Protein AF-Q86ZQ8-F1 (afdb_monomer_lite)

Sequence (60 aa):
AYILYRRDRHTLVKQSEPHLSNNEVSQVLGKAWNAEPPEVRQRYKEMSEKIKKALLERHP

Organism: Cordyceps tenuipes (NCBI:txid45847)

InterPro domains:
  IPR009071 High mobility group box domain [PF00505] (1-60)
  IPR009071 High mobility group box domain [PS50118] (1-60)
  IPR036910 High mobility group box domain superfamily [G3DSA:1.10.30.10] (1-60)
  IPR036910 High mobility group box domain superfamily [SSF47095] (1-60)

Structure (mmCIF, N/CA/C/O backbone):
data_AF-Q86ZQ8-F1
#
_entry.id   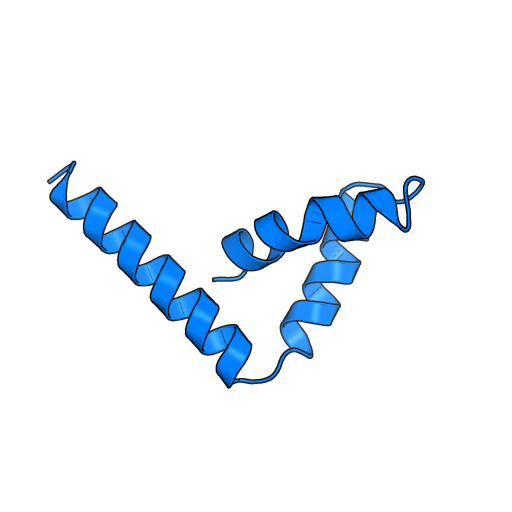AF-Q86ZQ8-F1
#
loop_
_atom_site.group_PDB
_atom_site.id
_atom_site.type_symbol
_atom_site.label_atom_id
_atom_site.label_alt_id
_atom_site.label_comp_id
_atom_site.label_asym_id
_atom_site.label_entity_id
_atom_site.label_seq_id
_atom_site.pdbx_PDB_ins_code
_atom_site.Cartn_x
_atom_site.Cartn_y
_atom_site.Cartn_z
_atom_site.occupancy
_atom_site.B_iso_or_equiv
_atom_site.auth_seq_id
_atom_site.auth_comp_id
_atom_site.auth_asym_id
_atom_site.auth_atom_id
_atom_site.pdbx_PDB_model_num
ATOM 1 N N . ALA A 1 1 ? 3.889 -0.416 -4.533 1.00 90.38 1 ALA A N 1
ATOM 2 C CA . ALA A 1 1 ? 3.386 -1.587 -3.777 1.00 90.38 1 ALA A CA 1
ATOM 3 C C . ALA A 1 1 ? 1.954 -1.379 -3.261 1.00 90.38 1 ALA A C 1
ATOM 5 O O . ALA A 1 1 ? 1.050 -1.986 -3.819 1.00 90.38 1 ALA A O 1
ATOM 6 N N . TYR A 1 2 ? 1.711 -0.482 -2.288 1.00 94.38 2 TYR A N 1
ATOM 7 C CA . TYR A 1 2 ? 0.384 -0.309 -1.657 1.00 94.38 2 TYR A CA 1
ATOM 8 C C . TYR A 1 2 ? -0.767 0.020 -2.626 1.00 94.38 2 TYR A C 1
ATOM 10 O O . TYR A 1 2 ? -1.869 -0.486 -2.463 1.00 94.38 2 TYR A O 1
ATOM 18 N N . ILE A 1 3 ? -0.531 0.812 -3.677 1.00 94.94 3 ILE A N 1
ATOM 19 C CA . ILE A 1 3 ? -1.587 1.157 -4.648 1.00 94.94 3 ILE A CA 1
ATOM 20 C C . ILE A 1 3 ? -2.151 -0.081 -5.363 1.00 94.94 3 ILE A C 1
ATOM 22 O O . ILE A 1 3 ? -3.363 -0.184 -5.534 1.00 94.94 3 ILE A O 1
ATOM 26 N N . LEU A 1 4 ? -1.293 -1.041 -5.727 1.00 95.94 4 LEU A N 1
ATOM 27 C CA . LEU A 1 4 ? -1.724 -2.309 -6.326 1.00 95.94 4 LEU A CA 1
ATOM 28 C C . LEU A 1 4 ? -2.514 -3.145 -5.316 1.00 95.94 4 LEU A C 1
ATOM 30 O O . LEU A 1 4 ? -3.597 -3.623 -5.629 1.00 95.94 4 LEU A O 1
ATOM 34 N N . TYR A 1 5 ? -2.014 -3.236 -4.083 1.00 96.62 5 TYR A N 1
ATOM 35 C CA . TYR A 1 5 ? -2.697 -3.919 -2.985 1.00 96.62 5 TYR A CA 1
ATOM 36 C C . TYR A 1 5 ? -4.102 -3.355 -2.734 1.00 96.62 5 TYR A C 1
ATOM 38 O O . TYR A 1 5 ? -5.074 -4.109 -2.658 1.00 96.62 5 TYR A O 1
ATOM 46 N N . ARG A 1 6 ? -4.215 -2.021 -2.656 1.00 96.12 6 ARG A N 1
ATOM 47 C CA . ARG A 1 6 ? -5.483 -1.311 -2.475 1.00 96.12 6 ARG A CA 1
ATOM 48 C C . ARG A 1 6 ? -6.424 -1.596 -3.634 1.00 96.12 6 ARG A C 1
ATOM 50 O O . ARG A 1 6 ? -7.572 -1.932 -3.387 1.00 96.12 6 ARG A O 1
ATOM 57 N N . ARG A 1 7 ? -5.953 -1.473 -4.878 1.00 94.94 7 ARG A N 1
ATOM 58 C CA . ARG A 1 7 ? -6.766 -1.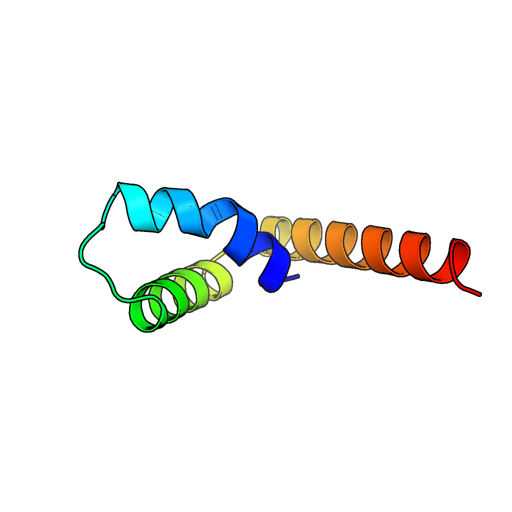730 -6.076 1.00 94.94 7 ARG A CA 1
ATOM 59 C C . ARG A 1 7 ? -7.366 -3.135 -6.051 1.00 94.94 7 ARG A C 1
ATOM 61 O O . ARG A 1 7 ? -8.555 -3.275 -6.296 1.00 94.94 7 ARG A O 1
ATOM 68 N N . ASP A 1 8 ? -6.563 -4.142 -5.723 1.00 95.00 8 ASP A N 1
ATOM 69 C CA . ASP A 1 8 ? -7.005 -5.539 -5.746 1.00 95.00 8 ASP A CA 1
ATOM 70 C C . ASP A 1 8 ? -8.062 -5.847 -4.665 1.00 95.00 8 ASP A C 1
ATOM 72 O O . ASP A 1 8 ? -8.909 -6.711 -4.862 1.00 95.00 8 ASP A O 1
ATOM 76 N N . ARG A 1 9 ? -8.031 -5.145 -3.521 1.00 95.12 9 ARG A N 1
ATOM 77 C CA . ARG A 1 9 ? -8.908 -5.417 -2.362 1.00 95.12 9 ARG A CA 1
ATOM 78 C C . ARG A 1 9 ? -10.038 -4.412 -2.163 1.00 95.12 9 ARG A C 1
ATOM 80 O O . ARG A 1 9 ? -10.956 -4.686 -1.396 1.00 95.12 9 ARG A O 1
ATOM 87 N N . HIS A 1 10 ? -9.990 -3.259 -2.828 1.00 94.88 10 HIS A N 1
ATOM 88 C CA . HIS A 1 10 ? -10.978 -2.190 -2.657 1.00 94.88 10 HIS A CA 1
ATOM 89 C C . HIS A 1 10 ? -12.397 -2.679 -2.934 1.00 94.88 10 HIS A C 1
ATOM 91 O O . HIS A 1 10 ? -13.268 -2.495 -2.087 1.00 94.88 10 HIS A O 1
ATOM 97 N N . THR A 1 11 ? -12.601 -3.374 -4.057 1.00 92.44 11 THR A N 1
ATOM 98 C CA . THR A 1 11 ? -13.908 -3.927 -4.430 1.00 92.44 11 THR A CA 1
ATOM 99 C C . THR A 1 11 ? -14.443 -4.873 -3.363 1.00 92.44 11 THR A C 1
ATOM 101 O O . THR A 1 11 ? -15.606 -4.762 -2.998 1.00 92.44 11 THR A O 1
ATOM 104 N N . LEU A 1 12 ? -13.593 -5.745 -2.810 1.00 93.62 12 LEU A N 1
ATOM 105 C CA . LEU A 1 12 ? -13.994 -6.690 -1.769 1.00 93.62 12 LEU A CA 1
ATOM 106 C C . LEU A 1 12 ? -14.464 -5.963 -0.504 1.00 93.62 12 LEU A C 1
ATOM 108 O O . LEU A 1 12 ? -15.549 -6.237 -0.005 1.00 93.62 12 LEU A O 1
ATOM 112 N N . VAL A 1 13 ? -13.688 -4.986 -0.022 1.00 94.06 13 VAL A N 1
ATOM 113 C CA . VAL A 1 13 ? -14.071 -4.198 1.162 1.00 94.06 13 VAL A CA 1
ATOM 114 C C . VAL A 1 13 ? -15.360 -3.423 0.904 1.00 94.06 13 VAL A C 1
ATOM 116 O O . VAL A 1 13 ? -16.228 -3.381 1.764 1.00 94.06 13 VAL A O 1
ATOM 119 N N . LYS A 1 14 ? -15.520 -2.841 -0.287 1.00 91.38 14 LYS A N 1
ATOM 120 C CA . LYS A 1 14 ? -16.717 -2.071 -0.639 1.00 91.38 14 LYS A CA 1
ATOM 121 C C . LYS A 1 14 ? -17.955 -2.950 -0.845 1.00 91.38 14 LYS A C 1
ATOM 123 O O . LYS A 1 14 ? -19.063 -2.462 -0.669 1.00 91.38 14 LYS A O 1
ATOM 128 N N . GLN A 1 15 ? -17.783 -4.216 -1.216 1.00 93.44 15 GLN A N 1
ATOM 129 C CA . GLN A 1 15 ? -18.874 -5.188 -1.303 1.00 93.44 15 GLN A CA 1
ATOM 130 C C . GLN A 1 15 ? -19.309 -5.678 0.079 1.00 93.44 15 GLN A C 1
ATOM 132 O O . GLN A 1 15 ? -20.508 -5.753 0.331 1.00 93.44 15 GLN A O 1
ATOM 137 N N . SER A 1 16 ? -18.358 -5.973 0.969 1.00 93.94 16 SER A N 1
ATOM 138 C CA . SER A 1 16 ? -18.663 -6.390 2.343 1.00 93.94 16 SER A CA 1
ATOM 139 C C . SER A 1 16 ? -19.212 -5.243 3.188 1.00 93.94 16 SER A C 1
ATOM 141 O O . SER A 1 16 ? -20.117 -5.451 3.985 1.00 93.94 16 SER A O 1
ATOM 143 N N . GLU A 1 17 ? -18.704 -4.027 2.977 1.00 92.19 17 GLU A N 1
ATOM 144 C CA . GLU A 1 17 ? -19.070 -2.833 3.739 1.00 92.19 17 GLU A CA 1
ATOM 145 C C . GLU A 1 17 ? -19.464 -1.670 2.799 1.00 92.19 17 GLU A C 1
ATOM 147 O O . GLU A 1 17 ? -18.733 -0.678 2.657 1.00 92.19 17 GLU A O 1
ATOM 152 N N . PRO A 1 18 ? -20.633 -1.747 2.124 1.00 92.94 18 PRO A N 1
ATOM 153 C CA . PRO A 1 18 ? -21.033 -0.764 1.113 1.00 92.94 18 PRO A CA 1
ATOM 154 C C . PRO A 1 18 ? -21.214 0.651 1.651 1.00 92.94 18 PRO A C 1
ATOM 156 O O . PRO A 1 18 ? -21.108 1.616 0.891 1.00 92.94 18 PRO A O 1
ATOM 159 N N . HIS A 1 19 ? -21.452 0.792 2.952 1.00 95.81 19 HIS A N 1
ATOM 160 C CA . HIS A 1 19 ? -21.669 2.074 3.608 1.00 95.81 19 HIS A CA 1
ATOM 161 C C . HIS A 1 19 ? -20.371 2.859 3.853 1.00 95.81 19 HIS A C 1
ATOM 163 O O . HIS A 1 19 ? -20.432 4.078 3.992 1.00 95.81 19 HIS A O 1
ATOM 169 N N . LEU A 1 20 ? -19.199 2.206 3.843 1.00 94.62 20 LEU A N 1
ATOM 170 C CA . LEU A 1 20 ? -17.930 2.891 4.095 1.00 94.62 20 LEU A CA 1
ATOM 171 C C . LEU A 1 20 ? -17.608 3.89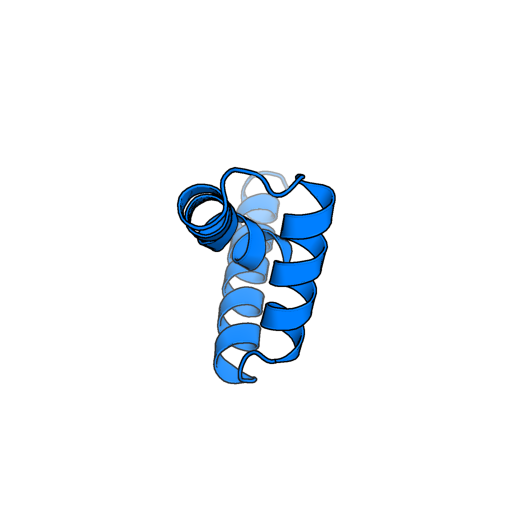3 2.990 1.00 94.62 20 LEU A C 1
ATOM 173 O O . LEU A 1 20 ? -17.601 3.572 1.797 1.00 94.62 20 LEU A O 1
ATOM 177 N N . SER A 1 21 ? -17.260 5.111 3.376 1.00 96.00 21 SER A N 1
ATOM 178 C CA . SER A 1 21 ? -16.700 6.105 2.473 1.00 96.00 21 SER A CA 1
ATOM 179 C C . SER A 1 21 ? -15.356 5.642 1.906 1.00 96.00 21 SER A C 1
ATOM 181 O O . SER A 1 21 ? -14.657 4.778 2.440 1.00 96.00 21 SER A O 1
ATOM 183 N N . ASN A 1 22 ? -14.932 6.266 0.810 1.00 92.88 22 ASN A N 1
ATOM 184 C CA . ASN A 1 22 ? -13.656 5.925 0.185 1.00 92.88 22 ASN A CA 1
ATOM 185 C C . ASN A 1 22 ? -12.451 6.239 1.101 1.00 92.88 22 ASN A C 1
ATOM 187 O O . ASN A 1 22 ? -11.400 5.599 0.993 1.00 92.88 22 ASN A O 1
ATOM 191 N N . ASN A 1 23 ? -12.603 7.206 2.013 1.00 95.69 23 ASN A N 1
ATOM 192 C CA . ASN A 1 23 ? -11.603 7.514 3.033 1.00 95.69 23 ASN A CA 1
ATOM 193 C C . ASN A 1 23 ? -11.514 6.376 4.060 1.00 95.69 23 ASN A C 1
ATOM 195 O O . ASN A 1 23 ? -10.428 5.859 4.308 1.00 95.69 23 ASN A O 1
ATOM 199 N N . GLU A 1 24 ? -12.650 5.904 4.570 1.00 97.00 24 GLU A N 1
ATOM 200 C CA . GLU A 1 24 ? -12.691 4.789 5.524 1.00 97.00 24 GLU A CA 1
ATOM 201 C C . GLU A 1 24 ? -12.133 3.499 4.917 1.00 97.00 24 GLU A C 1
ATOM 203 O O . GLU A 1 24 ? -11.290 2.849 5.533 1.00 97.00 24 GLU A O 1
ATOM 208 N N . VAL A 1 25 ? -12.472 3.188 3.661 1.00 96.00 25 VAL A N 1
ATOM 209 C CA . VAL A 1 25 ? -11.866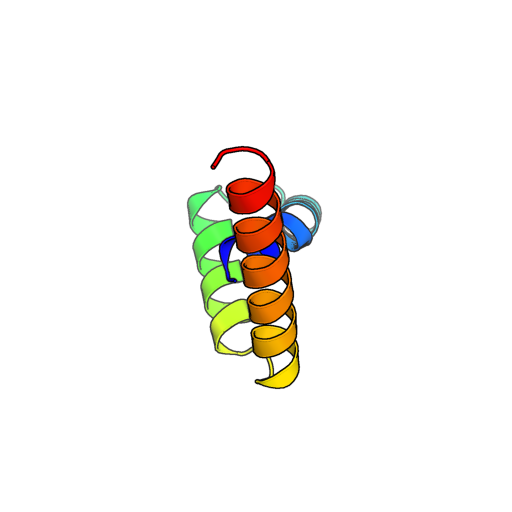 2.054 2.939 1.00 96.00 25 VAL A CA 1
ATOM 210 C C . VAL A 1 25 ? -10.343 2.206 2.843 1.00 96.00 25 VAL A C 1
ATOM 212 O O . VAL A 1 25 ? -9.605 1.232 2.988 1.00 96.00 25 VAL A O 1
ATOM 215 N N . SER A 1 26 ? -9.839 3.428 2.639 1.00 95.25 26 SER A N 1
ATOM 216 C CA . SER A 1 26 ? -8.393 3.692 2.613 1.00 95.25 26 SER A CA 1
ATOM 217 C C . SER A 1 26 ? -7.734 3.471 3.972 1.00 95.25 26 SER A C 1
ATOM 219 O O . SER A 1 26 ? -6.626 2.940 4.018 1.00 95.25 26 SER A O 1
ATOM 221 N N . GLN A 1 27 ? -8.401 3.843 5.065 1.00 96.56 27 GLN A N 1
ATOM 222 C CA . GLN A 1 27 ? -7.895 3.614 6.418 1.00 96.56 27 GLN A CA 1
ATOM 223 C C . GLN A 1 27 ? -7.876 2.123 6.766 1.00 96.56 27 GLN A C 1
ATOM 225 O O . GLN A 1 27 ? -6.872 1.634 7.285 1.00 96.56 27 GLN A O 1
ATOM 230 N N . VAL A 1 28 ? -8.944 1.389 6.438 1.00 95.94 28 VAL A N 1
ATOM 231 C CA . VAL A 1 28 ? -9.031 -0.067 6.640 1.00 95.94 28 VAL A CA 1
ATOM 232 C C . VAL A 1 28 ? -7.919 -0.781 5.874 1.00 95.94 28 VAL A C 1
ATOM 234 O O . VAL A 1 28 ? -7.147 -1.536 6.465 1.00 95.94 28 VAL A O 1
ATOM 237 N N . LEU A 1 29 ? -7.776 -0.497 4.578 1.00 97.25 29 LEU A N 1
ATOM 238 C CA . LEU A 1 29 ? -6.750 -1.135 3.749 1.00 97.25 29 LEU A CA 1
ATOM 239 C C . LEU A 1 29 ? -5.330 -0.708 4.132 1.00 97.25 29 LEU A C 1
ATOM 241 O O . LEU A 1 29 ? -4.410 -1.510 4.001 1.00 97.25 29 LEU A O 1
ATOM 245 N N . GLY A 1 30 ? -5.142 0.512 4.639 1.00 97.38 30 GLY A N 1
ATOM 246 C CA . GLY A 1 30 ? -3.854 0.972 5.157 1.00 97.38 30 GLY A CA 1
ATOM 247 C C . GLY A 1 30 ? -3.434 0.209 6.413 1.00 97.38 30 GLY A C 1
ATOM 248 O O . GLY A 1 30 ? -2.290 -0.234 6.513 1.00 97.38 30 GLY A O 1
ATOM 249 N N . LYS A 1 31 ? -4.372 -0.013 7.342 1.00 97.12 31 LYS A N 1
ATOM 250 C CA . LYS A 1 31 ? -4.146 -0.855 8.528 1.00 97.12 31 LYS A CA 1
ATOM 251 C C . LYS A 1 31 ? -3.850 -2.300 8.132 1.00 97.12 31 LYS A C 1
ATOM 253 O O . LYS A 1 31 ? -2.865 -2.854 8.609 1.00 97.12 31 LYS A O 1
ATOM 258 N N . ALA A 1 32 ? -4.648 -2.871 7.227 1.00 96.56 32 ALA A N 1
ATOM 259 C CA . ALA A 1 32 ? -4.438 -4.226 6.723 1.00 96.56 32 ALA A CA 1
ATOM 260 C C . ALA A 1 32 ? -3.047 -4.371 6.094 1.00 96.56 32 ALA A C 1
ATOM 262 O O . ALA A 1 32 ? -2.291 -5.244 6.495 1.00 96.56 32 ALA A O 1
ATOM 263 N N . TRP A 1 33 ? -2.654 -3.449 5.210 1.00 97.62 33 TRP A N 1
ATOM 264 C CA 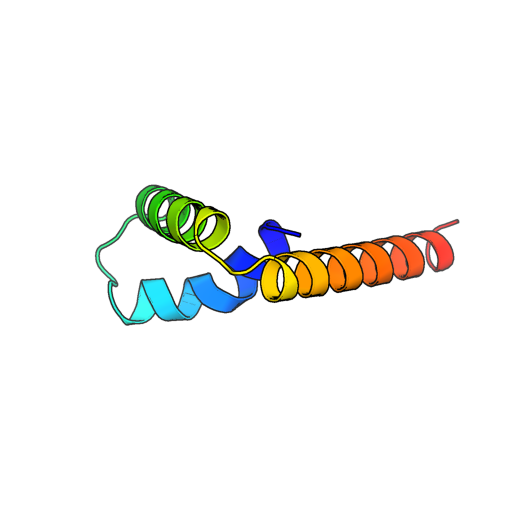. TRP A 1 33 ? -1.331 -3.445 4.582 1.00 97.62 33 TRP A CA 1
ATOM 265 C C . TRP A 1 33 ? -0.173 -3.429 5.587 1.00 97.62 33 TRP A C 1
ATOM 267 O O . TRP A 1 33 ? 0.825 -4.113 5.377 1.00 97.62 33 TRP A O 1
ATOM 277 N N . ASN A 1 34 ? -0.291 -2.667 6.676 1.00 97.00 34 ASN A N 1
ATOM 278 C CA . ASN A 1 34 ? 0.741 -2.626 7.715 1.00 97.00 34 ASN A CA 1
ATOM 279 C C . ASN A 1 34 ? 0.828 -3.933 8.516 1.00 97.00 34 ASN A C 1
ATOM 281 O O . ASN A 1 34 ? 1.905 -4.260 9.011 1.00 97.00 34 ASN A O 1
ATOM 285 N N . ALA A 1 35 ? -0.282 -4.664 8.625 1.00 97.56 35 ALA A N 1
ATOM 286 C CA . ALA A 1 35 ? -0.361 -5.962 9.288 1.00 97.56 35 ALA A CA 1
ATOM 287 C C . ALA A 1 35 ? -0.043 -7.149 8.359 1.00 97.56 35 ALA A C 1
ATOM 289 O O . ALA A 1 35 ? 0.127 -8.266 8.842 1.00 97.56 35 ALA A O 1
ATOM 290 N N . GLU A 1 36 ? 0.038 -6.935 7.041 1.00 97.50 36 GLU A N 1
ATOM 291 C CA . GLU A 1 36 ? 0.349 -7.999 6.086 1.00 97.50 36 GLU A CA 1
ATOM 292 C C . GLU A 1 36 ? 1.757 -8.579 6.319 1.00 97.50 36 GLU A C 1
ATOM 294 O O . GLU A 1 36 ? 2.720 -7.829 6.563 1.00 97.50 36 GLU A O 1
ATOM 299 N N . PRO A 1 37 ? 1.926 -9.902 6.142 1.00 98.00 37 PRO A N 1
ATOM 300 C CA . PRO A 1 37 ? 3.227 -10.542 6.221 1.00 98.00 37 PRO A CA 1
ATOM 301 C C . PRO A 1 37 ? 4.254 -9.913 5.260 1.00 98.00 37 PRO A C 1
ATOM 303 O O . PRO A 1 37 ? 3.890 -9.401 4.187 1.00 98.00 37 PRO A O 1
ATOM 306 N N . PRO A 1 38 ? 5.554 -9.925 5.612 1.00 97.19 38 PRO A N 1
ATOM 307 C CA . PRO A 1 38 ? 6.618 -9.416 4.747 1.00 97.19 38 PRO A CA 1
ATOM 308 C C . PRO A 1 38 ? 6.570 -9.987 3.324 1.00 97.19 38 PRO A C 1
ATOM 310 O O . PRO A 1 38 ? 6.781 -9.245 2.368 1.00 97.19 38 PRO A O 1
ATOM 313 N N . GLU A 1 39 ? 6.225 -11.264 3.170 1.00 97.56 39 GLU A N 1
ATOM 314 C CA . GLU A 1 39 ? 6.177 -11.972 1.887 1.00 97.56 39 GLU A CA 1
ATOM 315 C C . GLU A 1 39 ? 5.096 -11.390 0.967 1.00 97.56 39 GLU A C 1
ATOM 317 O O . GLU A 1 39 ? 5.324 -11.173 -0.227 1.00 97.56 39 GLU A O 1
ATOM 322 N N . VAL A 1 40 ? 3.924 -11.063 1.524 1.00 96.94 40 VAL A N 1
ATOM 323 C CA . VAL A 1 40 ? 2.831 -10.423 0.778 1.00 96.94 40 VAL A CA 1
ATOM 324 C C . VAL A 1 40 ? 3.263 -9.032 0.329 1.00 96.94 40 VAL A C 1
ATOM 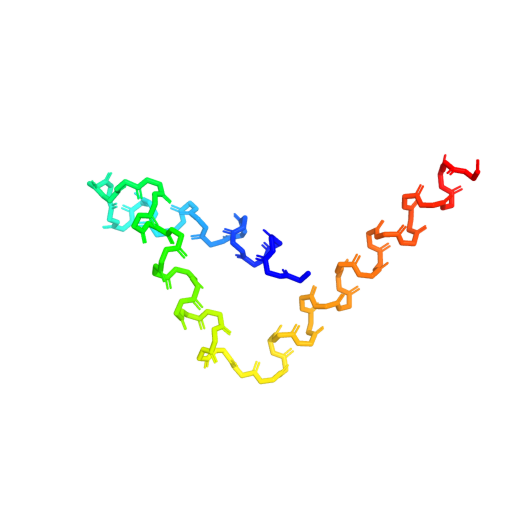326 O O . VAL A 1 40 ? 3.115 -8.677 -0.846 1.00 96.94 40 VAL A O 1
ATOM 329 N N . ARG A 1 41 ? 3.851 -8.246 1.237 1.00 96.88 41 ARG A N 1
ATOM 330 C CA . ARG A 1 41 ? 4.314 -6.890 0.916 1.00 96.88 41 ARG A CA 1
ATOM 331 C C . ARG A 1 41 ? 5.410 -6.902 -0.151 1.00 96.88 41 ARG A C 1
ATOM 333 O O . ARG A 1 41 ? 5.370 -6.081 -1.073 1.00 96.88 41 ARG A O 1
ATOM 340 N N . GLN A 1 42 ? 6.329 -7.863 -0.070 1.00 97.50 42 GLN A N 1
ATOM 341 C CA . GLN A 1 42 ? 7.406 -8.074 -1.034 1.00 97.50 42 GLN A CA 1
ATOM 342 C C . GLN A 1 42 ? 6.861 -8.452 -2.417 1.00 97.50 42 GLN A C 1
ATOM 344 O O . GLN A 1 42 ? 7.225 -7.816 -3.406 1.00 97.50 42 GLN A O 1
ATOM 349 N N . ARG A 1 43 ? 5.888 -9.368 -2.502 1.00 97.69 43 ARG A N 1
ATOM 350 C CA . ARG A 1 43 ? 5.222 -9.708 -3.771 1.00 97.69 43 ARG A CA 1
ATOM 351 C C . ARG A 1 43 ? 4.616 -8.476 -4.453 1.00 97.69 43 ARG A C 1
ATOM 353 O O . ARG A 1 43 ? 4.779 -8.271 -5.655 1.00 97.69 43 ARG A O 1
ATOM 360 N N . TYR A 1 44 ? 3.933 -7.618 -3.695 1.00 97.81 44 TYR A N 1
ATOM 361 C CA . TYR A 1 44 ? 3.372 -6.367 -4.223 1.00 97.81 44 TYR A CA 1
ATOM 362 C C . TYR A 1 44 ? 4.432 -5.336 -4.619 1.00 97.81 44 TYR A C 1
ATOM 364 O O . TYR A 1 44 ? 4.189 -4.509 -5.506 1.00 97.81 44 TYR A O 1
ATOM 372 N N . LYS A 1 45 ? 5.602 -5.358 -3.976 1.00 96.81 45 LYS A N 1
ATOM 373 C CA . LYS A 1 45 ? 6.753 -4.542 -4.365 1.00 96.81 45 LYS A CA 1
ATOM 374 C C . LYS A 1 45 ? 7.311 -4.997 -5.712 1.00 96.81 45 LYS A C 1
ATOM 376 O O . LYS A 1 45 ? 7.383 -4.176 -6.621 1.00 96.81 45 LYS A O 1
ATOM 381 N N . GLU A 1 46 ? 7.562 -6.290 -5.883 1.00 97.81 46 GLU A N 1
ATOM 382 C CA . GLU A 1 46 ? 8.064 -6.866 -7.138 1.00 97.81 46 GLU A CA 1
ATOM 383 C C . GLU A 1 46 ? 7.112 -6.622 -8.312 1.00 97.81 46 GLU A C 1
ATOM 385 O O . GLU A 1 46 ? 7.542 -6.240 -9.399 1.00 97.81 46 GLU A O 1
ATOM 390 N N . MET A 1 47 ? 5.799 -6.778 -8.104 1.00 97.00 47 MET A N 1
ATOM 391 C CA . MET A 1 47 ? 4.807 -6.447 -9.136 1.00 97.00 47 MET A CA 1
ATOM 392 C C . MET A 1 47 ? 4.872 -4.965 -9.530 1.00 97.00 47 MET A C 1
ATOM 394 O O . MET A 1 47 ? 4.814 -4.631 -10.711 1.00 97.00 47 MET A O 1
ATOM 398 N N . SER A 1 48 ? 5.033 -4.073 -8.549 1.00 96.06 48 SER A N 1
ATOM 399 C CA . SER A 1 48 ? 5.170 -2.633 -8.785 1.00 96.06 48 SER A CA 1
ATOM 400 C C . SER A 1 48 ? 6.430 -2.299 -9.587 1.00 96.06 48 SER A C 1
ATOM 402 O O . SER A 1 48 ? 6.379 -1.442 -10.466 1.00 96.06 48 SER A O 1
ATOM 404 N N . GLU A 1 49 ? 7.546 -2.963 -9.294 1.00 96.38 49 GLU A N 1
ATOM 405 C CA . GLU A 1 49 ? 8.818 -2.782 -9.999 1.00 96.38 49 GLU A CA 1
ATOM 406 C C . GLU A 1 49 ? 8.747 -3.309 -11.434 1.00 96.38 49 GLU A C 1
ATOM 408 O O . GLU A 1 49 ? 9.170 -2.611 -12.353 1.00 96.38 49 GLU A O 1
ATOM 413 N N . LYS A 1 50 ? 8.128 -4.478 -11.651 1.00 96.50 50 LYS A N 1
ATOM 414 C CA . LYS A 1 50 ? 7.888 -5.030 -12.995 1.00 96.50 50 LYS A CA 1
ATOM 415 C C . LYS A 1 50 ? 7.062 -4.082 -13.862 1.00 96.50 50 LYS A C 1
ATOM 417 O O . LYS A 1 50 ? 7.441 -3.818 -14.998 1.00 96.50 50 LYS A O 1
ATOM 422 N N . ILE A 1 51 ? 5.975 -3.526 -13.318 1.00 94.81 51 ILE A N 1
ATOM 423 C CA . ILE A 1 51 ? 5.138 -2.551 -14.036 1.00 94.81 51 ILE A CA 1
ATOM 424 C C . ILE A 1 51 ? 5.939 -1.289 -14.365 1.00 94.81 51 ILE A C 1
ATOM 426 O O . ILE A 1 51 ? 5.885 -0.809 -15.494 1.00 94.81 51 ILE A O 1
ATOM 430 N N . LYS A 1 52 ? 6.709 -0.764 -13.402 1.00 93.50 52 LYS A N 1
ATOM 431 C CA . LYS A 1 52 ? 7.552 0.418 -13.622 1.00 93.50 52 LYS A CA 1
ATOM 432 C C . LYS A 1 52 ? 8.585 0.174 -14.724 1.00 93.50 52 LYS A C 1
ATOM 434 O O . LYS A 1 52 ? 8.756 1.032 -15.583 1.00 93.50 52 LYS A O 1
ATOM 439 N N . LYS A 1 53 ? 9.250 -0.984 -14.705 1.00 95.12 53 LYS A N 1
ATOM 440 C CA . LYS A 1 53 ? 10.244 -1.366 -15.713 1.00 95.12 53 LYS A CA 1
ATOM 441 C C . LYS A 1 53 ? 9.613 -1.463 -17.104 1.00 95.12 53 LYS A C 1
ATOM 443 O O . LYS A 1 53 ? 10.096 -0.811 -18.018 1.00 95.12 53 LYS A O 1
ATOM 448 N N . ALA A 1 54 ? 8.498 -2.183 -17.231 1.00 94.56 54 ALA A N 1
ATOM 449 C CA . ALA A 1 54 ? 7.787 -2.323 -18.501 1.00 94.56 54 ALA A CA 1
ATOM 450 C C . ALA A 1 54 ? 7.290 -0.973 -19.051 1.00 94.56 54 ALA A C 1
ATOM 452 O O . ALA A 1 54 ? 7.294 -0.755 -20.260 1.00 94.56 54 ALA A O 1
ATOM 453 N N . LEU A 1 55 ? 6.871 -0.053 -18.173 1.00 93.94 55 LEU A N 1
ATOM 454 C CA . LEU A 1 55 ? 6.474 1.294 -18.577 1.00 93.94 55 LEU A CA 1
ATOM 455 C C . LEU A 1 55 ? 7.663 2.088 -19.134 1.00 93.94 55 LEU A C 1
ATOM 457 O O . LEU A 1 55 ? 7.517 2.714 -20.177 1.00 93.94 55 LEU A O 1
ATOM 461 N N . LEU A 1 56 ? 8.817 2.039 -18.463 1.00 94.12 56 LEU A N 1
ATOM 462 C CA . LEU A 1 56 ? 10.036 2.723 -18.901 1.00 94.12 56 LEU A CA 1
ATOM 463 C C . LEU A 1 56 ? 10.547 2.169 -20.239 1.00 94.12 56 LEU A C 1
ATOM 465 O O . LEU A 1 56 ? 10.905 2.932 -21.120 1.00 94.12 56 LEU A O 1
ATOM 469 N N . GLU A 1 57 ? 10.528 0.848 -20.421 1.00 93.56 57 GLU A N 1
ATOM 470 C CA . GLU A 1 57 ? 10.928 0.209 -21.685 1.00 93.56 57 GLU A CA 1
ATOM 471 C C . GLU A 1 57 ? 10.017 0.603 -22.856 1.00 93.56 57 GLU A C 1
ATOM 473 O O . GLU A 1 57 ? 10.466 0.696 -23.995 1.00 93.56 57 GLU A O 1
ATOM 478 N N . ARG A 1 58 ? 8.730 0.846 -22.583 1.00 90.94 58 ARG A N 1
ATOM 479 C CA . ARG A 1 58 ? 7.745 1.253 -23.592 1.00 90.94 58 ARG A CA 1
ATOM 480 C C . ARG A 1 58 ? 7.743 2.762 -23.863 1.00 90.94 58 ARG A C 1
ATOM 482 O O . ARG A 1 58 ? 7.215 3.188 -24.888 1.00 90.94 58 ARG A O 1
ATOM 489 N N . HIS A 1 59 ? 8.305 3.550 -22.952 1.00 81.06 59 HIS A N 1
ATOM 490 C CA . HIS A 1 59 ? 8.380 5.009 -23.015 1.00 81.06 59 HIS A CA 1
ATOM 491 C C . HIS A 1 59 ? 9.783 5.485 -22.584 1.00 81.06 59 HIS A C 1
ATOM 493 O O . HIS A 1 59 ? 9.903 6.060 -21.497 1.00 81.06 59 HIS A O 1
ATOM 499 N N . PRO A 1 60 ? 10.827 5.182 -23.382 1.00 67.94 60 PRO A N 1
ATOM 500 C CA . PRO A 1 60 ? 12.209 5.540 -23.067 1.00 67.94 60 PRO A CA 1
ATOM 501 C C . PRO A 1 60 ? 12.465 7.051 -23.107 1.00 67.94 60 PRO A C 1
ATOM 503 O O . PRO A 1 60 ? 11.804 7.753 -23.909 1.00 67.94 60 PRO A O 1
#

Radius of gyration: 13.76 Å; chains: 1; bounding box: 34×20×33 Å

Secondary structure (DSSP, 8-state):
-HHHHHHHHHHHHHHH-TT--HHHHHHHHHHHHHHS-HHHHHHHHHHHHHHHHHHHHH--

Foldseek 3Di:
DLVVQLVVCVVVCCVVPVPDDPVRSVVVSVVVLVVDDPVVVVVVVVVVVVVVVVVVVVPD

pLDDT: mean 94.76, std 4.35, range [67.94, 98.0]